Protein AF-Q8GXA5-F1 (afdb_monomer_lite)

Organism: Arabidopsis thaliana (NCBI:txid3702)

Secondary structure (DSSP, 8-state):
---------------------------HHHHHHHHSSSS-B--TTT--SSB----GGGSEEEPGGGGSTT--EEE--S-SEEEEEEEEEEESSS----GGG-TT-HHHHHHHHTT----EEEEEEEEPSSSEEEEEEEEEESSS-------TT-----------SSS------

Foldseek 3Di:
DDDDDDDDDDDDPDPDDDPPPPPPPPPPLLVVQQDVEPFHEADDPPDDRHDYDDAQQVDFAQDPCCPPPVNDTGGRHDDQWAWRYKYKDKAQPDDDDPQLPDPPNSSVVSCVVVVAQWDKDKDWDWDDDNIIITTMIMITGPDRDDPPPPPVPDDPCPFDWDDDPDPDTDGDD

Radius of gyration: 23.81 Å; chains: 1; bounding box: 44×67×84 Å

Sequence (173 aa):
MNQTETTTDDDNNNSKPAETESTTTAPEWITETINGGSFCHVDLETGTNGWASPPGNVFSLRSNNYFTPTKQKSPGGDYLLSLAAVDWLKSTTKKLDHILSRPDNRVIHALKTSQSSSFIFAVNFQVPGKEHYNLVSTSQHKNQSLQIHSSTNSSIQTKIHFATRGSKSLAML

pLDDT: mean 71.67, std 25.13, range [23.92, 94.0]

Structure (mmCIF, N/CA/C/O backbone):
data_AF-Q8GXA5-F1
#
_entry.id   AF-Q8GXA5-F1
#
loop_
_atom_site.group_PDB
_atom_site.id
_atom_site.type_symbol
_atom_site.label_atom_id
_atom_site.label_alt_id
_atom_site.label_comp_id
_atom_site.label_asym_id
_atom_site.label_entity_id
_atom_site.label_seq_id
_atom_site.pdbx_PDB_ins_code
_atom_site.Cartn_x
_atom_site.Cartn_y
_atom_site.Cartn_z
_atom_site.occupancy
_atom_site.B_iso_or_equiv
_atom_site.auth_seq_id
_atom_site.auth_comp_id
_atom_site.auth_asym_id
_atom_site.auth_atom_id
_atom_site.pdbx_PDB_model_num
ATOM 1 N N . MET A 1 1 ? -12.650 -45.989 66.902 1.00 32.75 1 MET A N 1
ATOM 2 C CA . MET A 1 1 ? -12.045 -44.653 66.727 1.00 32.75 1 MET A CA 1
ATOM 3 C C . MET A 1 1 ? -10.969 -44.762 65.656 1.00 32.75 1 MET A C 1
ATOM 5 O O . MET A 1 1 ? -10.241 -45.742 65.716 1.00 32.75 1 MET A O 1
ATOM 9 N N . ASN A 1 2 ? -10.831 -43.870 64.673 1.00 35.75 2 ASN A N 1
ATOM 10 C CA . ASN A 1 2 ? -11.681 -42.742 64.246 1.00 35.75 2 ASN A CA 1
ATOM 11 C C . ASN A 1 2 ? -11.545 -42.545 62.718 1.00 35.75 2 ASN A C 1
ATOM 13 O O . ASN A 1 2 ? -10.626 -43.088 62.113 1.00 35.75 2 ASN A O 1
ATOM 17 N N . GLN A 1 3 ? -12.458 -41.772 62.125 1.00 35.97 3 GLN A N 1
ATOM 18 C CA . GLN A 1 3 ? -12.354 -41.224 60.763 1.00 35.97 3 GLN A CA 1
ATOM 19 C C . GLN A 1 3 ? -11.818 -39.782 60.832 1.00 35.97 3 GLN A C 1
ATOM 21 O O . GLN A 1 3 ? -12.104 -39.123 61.834 1.00 35.97 3 GLN A O 1
ATOM 26 N N . THR A 1 4 ? -11.158 -39.299 59.768 1.00 36.28 4 THR A N 1
ATOM 27 C CA . THR A 1 4 ? -11.166 -37.874 59.362 1.00 36.28 4 THR A CA 1
ATOM 28 C C . THR A 1 4 ? -10.869 -37.721 57.858 1.00 36.28 4 THR A C 1
ATOM 30 O O . THR A 1 4 ? -10.055 -38.461 57.306 1.00 36.28 4 THR A O 1
ATOM 33 N N . GLU A 1 5 ? -11.514 -36.741 57.228 1.00 34.97 5 GLU A N 1
ATOM 34 C CA . GLU A 1 5 ? -11.311 -36.183 55.877 1.00 34.97 5 GLU A CA 1
ATOM 35 C C . GLU A 1 5 ? -10.217 -35.067 55.898 1.00 34.97 5 GLU A C 1
ATOM 37 O O . GLU A 1 5 ? -9.615 -34.839 56.948 1.00 34.97 5 GLU A O 1
ATOM 42 N N . THR A 1 6 ? -9.837 -34.309 54.855 1.00 31.42 6 THR A N 1
ATOM 43 C CA . THR A 1 6 ? -10.290 -34.072 53.453 1.00 31.42 6 THR A CA 1
ATOM 44 C C . THR A 1 6 ? -9.111 -34.355 52.461 1.00 31.42 6 THR A C 1
ATOM 46 O O . THR A 1 6 ? -8.284 -35.193 52.804 1.00 31.42 6 THR A O 1
ATOM 49 N N . THR A 1 7 ? -8.918 -33.855 51.221 1.00 35.59 7 THR A N 1
ATOM 50 C CA . THR A 1 7 ? -9.445 -32.719 50.416 1.00 35.59 7 THR A CA 1
ATOM 51 C C . THR A 1 7 ? -9.343 -32.999 48.902 1.00 35.59 7 THR A C 1
ATOM 53 O O . THR A 1 7 ? -8.531 -33.818 48.478 1.00 35.59 7 THR A O 1
ATOM 56 N N . THR A 1 8 ? -10.164 -32.307 48.107 1.00 38.03 8 THR A N 1
ATOM 57 C CA . THR A 1 8 ? -10.199 -32.293 46.628 1.00 38.03 8 THR A CA 1
ATOM 58 C C . THR A 1 8 ? -9.188 -31.311 46.021 1.00 38.03 8 THR A C 1
ATOM 60 O O . THR A 1 8 ? -8.895 -30.308 46.659 1.00 38.03 8 THR A O 1
ATOM 63 N N . ASP A 1 9 ? -8.769 -31.541 44.771 1.00 36.22 9 ASP A N 1
ATOM 64 C CA . ASP A 1 9 ? -8.677 -30.504 43.721 1.00 36.22 9 ASP A CA 1
ATOM 65 C C . ASP A 1 9 ? -8.709 -31.177 42.325 1.00 36.22 9 ASP A C 1
ATOM 67 O O . ASP A 1 9 ? -8.117 -32.241 42.136 1.00 36.22 9 ASP A O 1
ATOM 71 N N . ASP A 1 10 ? -9.440 -30.592 41.364 1.00 39.44 10 ASP A N 1
ATOM 72 C CA . ASP A 1 10 ? -9.738 -31.169 40.035 1.00 39.44 10 ASP A CA 1
ATOM 73 C C . ASP A 1 10 ? -9.044 -30.401 38.888 1.00 39.44 10 ASP A C 1
ATOM 75 O O . ASP A 1 10 ? -9.447 -29.284 38.562 1.00 39.44 10 ASP A O 1
ATOM 79 N N . ASP A 1 11 ? -8.092 -31.026 38.182 1.00 41.47 11 ASP A N 1
ATOM 80 C CA . ASP A 1 11 ? -7.431 -30.439 36.998 1.00 41.47 11 ASP A CA 1
ATOM 81 C C . ASP A 1 11 ? -7.984 -30.997 35.666 1.00 41.47 11 ASP A C 1
ATOM 83 O O . ASP A 1 11 ? -7.414 -31.877 35.008 1.00 41.47 11 ASP A O 1
ATOM 87 N N . ASN A 1 12 ? -9.129 -30.457 35.236 1.00 40.28 12 ASN A N 1
ATOM 88 C CA . ASN A 1 12 ? -9.738 -30.763 33.937 1.00 40.28 12 ASN A CA 1
ATOM 89 C C . ASN A 1 12 ? -8.973 -30.094 32.778 1.00 40.28 12 ASN A C 1
ATOM 91 O O . ASN A 1 12 ? -9.286 -28.973 32.368 1.00 40.28 12 ASN A O 1
ATOM 95 N N . ASN A 1 13 ? -8.008 -30.809 32.191 1.00 40.34 13 ASN A N 1
ATOM 96 C CA . ASN A 1 13 ? -7.271 -30.369 31.000 1.00 40.34 13 ASN A CA 1
ATOM 97 C C . ASN A 1 13 ? -8.146 -30.378 29.728 1.00 40.34 13 ASN A C 1
ATOM 99 O O . ASN A 1 13 ? -8.078 -31.275 28.888 1.00 40.34 13 ASN A O 1
ATOM 103 N N . ASN A 1 14 ? -8.972 -29.342 29.580 1.00 38.34 14 ASN A N 1
ATOM 104 C CA . ASN A 1 14 ? -9.738 -29.064 28.369 1.00 38.34 14 ASN A CA 1
ATOM 105 C C . ASN A 1 14 ? -8.800 -28.640 27.223 1.00 38.34 14 ASN A C 1
ATOM 107 O O . ASN A 1 14 ? -8.341 -27.496 27.170 1.00 38.34 14 ASN A O 1
ATOM 111 N N . SER A 1 15 ? -8.527 -29.559 26.296 1.00 45.41 15 SER A N 1
ATOM 112 C CA . SER A 1 15 ? -7.685 -29.315 25.122 1.00 45.41 15 SER A CA 1
ATOM 113 C C . SER A 1 15 ? -8.312 -28.289 24.173 1.00 45.41 15 SER A C 1
ATOM 115 O O . SER A 1 15 ? -9.110 -28.632 23.300 1.00 45.41 15 SER A O 1
ATOM 117 N N . LYS A 1 16 ? -7.907 -27.021 24.328 1.00 39.97 16 LYS A N 1
ATOM 118 C CA . LYS A 1 16 ? -8.224 -25.910 23.417 1.00 39.97 16 LYS A CA 1
ATOM 119 C C . LYS A 1 16 ? -8.020 -26.348 21.952 1.00 39.97 16 LYS A C 1
ATOM 121 O O . LYS A 1 16 ? -6.901 -26.740 21.612 1.00 39.97 16 LYS A O 1
ATOM 126 N N . PRO A 1 17 ? -9.032 -26.233 21.070 1.00 37.25 17 PRO A N 1
ATOM 127 C CA . PRO A 1 17 ? -8.844 -26.478 19.645 1.00 37.25 17 PRO A CA 1
ATOM 128 C C . PRO A 1 17 ? -7.756 -25.564 19.079 1.00 37.25 17 PRO A C 1
ATOM 130 O O . PRO A 1 17 ? -7.784 -24.349 19.291 1.00 37.25 17 PRO A O 1
ATOM 133 N N . ALA A 1 18 ? -6.798 -26.144 18.359 1.00 35.66 18 ALA A N 1
ATOM 134 C CA . ALA A 1 18 ? -5.859 -25.365 17.569 1.00 35.66 18 ALA A CA 1
ATOM 135 C C . ALA A 1 18 ? -6.624 -24.743 16.395 1.00 35.66 18 ALA A C 1
ATOM 137 O O . ALA A 1 18 ? -7.129 -25.460 15.530 1.00 35.66 18 ALA A O 1
ATOM 138 N N . GLU A 1 19 ? -6.733 -23.415 16.377 1.00 37.69 19 GLU A N 1
ATOM 139 C CA . GLU A 1 19 ? -7.202 -22.692 15.198 1.00 37.69 19 GLU A CA 1
ATOM 140 C C . GLU A 1 19 ? -6.168 -22.906 14.091 1.00 37.69 19 GLU A C 1
ATOM 142 O O . GLU A 1 19 ? -5.051 -22.395 14.155 1.00 37.69 19 GLU A O 1
ATOM 147 N N . THR A 1 20 ? -6.517 -23.739 13.111 1.00 31.73 20 THR A N 1
ATOM 148 C CA . THR A 1 20 ? -5.638 -24.060 11.988 1.00 31.73 20 THR A CA 1
ATOM 149 C C . THR A 1 20 ? -5.438 -22.812 11.140 1.00 31.73 20 THR A C 1
ATOM 151 O O . THR A 1 20 ? -6.326 -22.440 10.369 1.00 31.73 20 THR A O 1
ATOM 154 N N . GLU A 1 21 ? -4.267 -22.186 11.261 1.00 37.94 21 GLU A N 1
ATOM 155 C CA . GLU A 1 21 ? -3.835 -21.112 10.370 1.00 37.94 21 G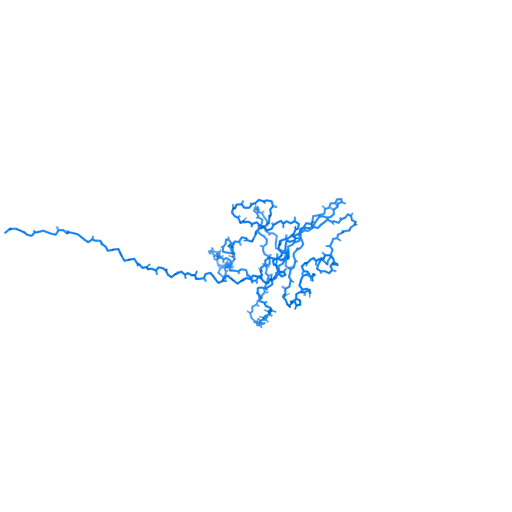LU A CA 1
ATOM 156 C C . GLU A 1 21 ? -3.879 -21.614 8.923 1.00 37.94 21 GLU A C 1
ATOM 158 O O . GLU A 1 21 ? -3.069 -22.433 8.483 1.00 37.94 21 GLU A O 1
ATOM 163 N N . SER A 1 22 ? -4.876 -21.154 8.169 1.00 34.47 22 SER A N 1
ATOM 164 C CA . SER A 1 22 ? -5.041 -21.492 6.763 1.00 34.47 22 SER A CA 1
ATOM 165 C C . SER A 1 22 ? -4.086 -20.640 5.932 1.00 34.47 22 SER A C 1
ATOM 167 O O . SER A 1 22 ? -4.482 -19.638 5.333 1.00 34.47 22 SER A O 1
ATOM 169 N N . THR A 1 23 ? -2.811 -21.049 5.915 1.00 34.81 23 THR A N 1
ATOM 170 C CA . THR A 1 23 ? -1.689 -20.406 5.210 1.00 34.81 23 THR A CA 1
ATOM 171 C C . THR A 1 23 ? -1.912 -20.399 3.698 1.00 34.81 23 THR A C 1
ATOM 173 O O . THR A 1 23 ? -1.319 -21.155 2.931 1.00 34.81 23 THR A O 1
ATOM 176 N N . THR A 1 24 ? -2.818 -19.529 3.267 1.00 46.00 24 THR A N 1
ATOM 177 C CA . THR A 1 24 ? -3.185 -19.298 1.878 1.00 46.00 24 THR A CA 1
ATOM 178 C C . THR A 1 24 ? -2.030 -18.550 1.237 1.00 46.00 24 THR A C 1
ATOM 180 O O . THR A 1 24 ? -1.937 -17.328 1.359 1.00 46.00 24 THR A O 1
ATOM 183 N N . THR A 1 25 ? -1.122 -19.293 0.602 1.00 60.44 25 THR A N 1
ATOM 184 C CA . THR A 1 25 ? 0.042 -18.742 -0.098 1.00 60.44 25 THR A CA 1
ATOM 185 C C . THR A 1 25 ? -0.404 -17.612 -1.019 1.00 60.44 25 THR A C 1
ATOM 187 O O . THR A 1 25 ? -1.209 -17.824 -1.929 1.00 60.44 25 THR A O 1
ATOM 190 N N . ALA A 1 26 ? 0.087 -16.398 -0.761 1.00 69.75 26 ALA A N 1
ATOM 191 C CA . ALA A 1 26 ? -0.301 -15.235 -1.543 1.00 69.75 26 ALA A CA 1
ATOM 192 C C . ALA A 1 26 ? 0.110 -15.431 -3.017 1.00 69.75 26 ALA A C 1
ATOM 194 O O . ALA A 1 26 ? 1.223 -15.907 -3.265 1.00 69.75 26 ALA A O 1
ATOM 195 N N . PRO A 1 27 ? -0.746 -15.059 -3.992 1.00 82.25 27 PRO A N 1
ATOM 196 C CA . PRO A 1 27 ? -0.399 -15.063 -5.410 1.00 82.25 27 PRO A CA 1
ATOM 197 C C . PRO A 1 27 ? 0.992 -14.481 -5.682 1.00 82.25 27 PRO A C 1
ATOM 199 O O . PRO A 1 27 ? 1.351 -13.442 -5.129 1.00 82.2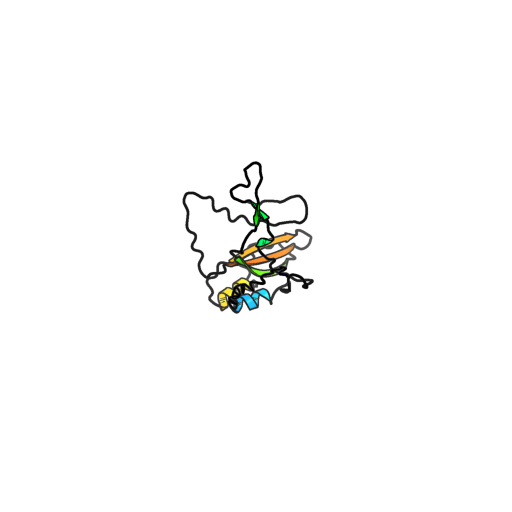5 27 PRO A O 1
ATOM 202 N N . GLU A 1 28 ? 1.756 -15.138 -6.557 1.00 88.81 28 GLU A N 1
ATOM 203 C CA . GLU A 1 28 ? 3.166 -14.830 -6.841 1.00 88.81 28 GLU A CA 1
ATOM 204 C C . GLU A 1 28 ? 3.417 -13.337 -7.102 1.00 88.81 28 GLU A C 1
ATOM 206 O O . GLU A 1 28 ? 4.296 -12.741 -6.483 1.00 88.81 28 GLU A O 1
ATOM 211 N N . TRP A 1 29 ? 2.567 -12.705 -7.919 1.00 91.44 29 TRP A N 1
ATOM 212 C CA . TRP A 1 29 ? 2.651 -11.279 -8.250 1.00 91.44 29 TRP A CA 1
ATOM 213 C C . TRP A 1 29 ? 2.496 -10.344 -7.037 1.00 91.44 29 TRP A C 1
ATOM 215 O O . TRP A 1 29 ? 3.044 -9.248 -7.036 1.00 91.44 29 TRP A O 1
ATOM 225 N N . ILE A 1 30 ? 1.781 -10.758 -5.985 1.00 90.88 30 ILE A N 1
ATOM 226 C CA . ILE A 1 30 ? 1.673 -9.989 -4.734 1.00 90.88 30 ILE A CA 1
ATOM 227 C C . ILE A 1 30 ? 2.980 -10.116 -3.949 1.00 90.88 30 ILE A C 1
ATOM 229 O O . ILE A 1 30 ? 3.499 -9.125 -3.440 1.00 90.88 30 ILE A O 1
ATOM 233 N N . THR A 1 31 ? 3.550 -11.320 -3.891 1.00 91.88 31 THR A N 1
ATOM 234 C CA . THR A 1 31 ? 4.859 -11.560 -3.269 1.00 91.88 31 THR A CA 1
ATOM 235 C C . THR A 1 31 ? 5.969 -10.786 -3.997 1.00 91.88 31 THR A C 1
ATOM 237 O O . THR A 1 31 ? 6.837 -10.208 -3.343 1.00 91.88 31 THR A O 1
ATOM 240 N N . GLU A 1 32 ? 5.906 -10.675 -5.327 1.00 92.81 32 GLU A N 1
ATOM 241 C CA . GLU A 1 32 ? 6.762 -9.790 -6.131 1.00 92.81 32 GLU A CA 1
ATOM 242 C C . GLU A 1 32 ? 6.597 -8.316 -5.713 1.00 92.81 32 GLU A C 1
ATOM 244 O O . GLU A 1 32 ? 7.577 -7.647 -5.372 1.00 92.81 32 GLU A O 1
ATOM 249 N N . THR A 1 33 ? 5.366 -7.788 -5.683 1.00 93.75 33 THR A N 1
ATOM 250 C CA . THR A 1 33 ? 5.138 -6.350 -5.450 1.00 93.75 33 THR A CA 1
ATOM 251 C C . THR A 1 33 ? 5.424 -5.900 -4.022 1.00 93.75 33 THR A C 1
ATOM 253 O O . THR A 1 33 ? 5.827 -4.743 -3.837 1.00 93.75 33 THR A O 1
ATOM 256 N N . ILE A 1 34 ? 5.249 -6.801 -3.048 1.00 92.94 34 ILE A N 1
ATOM 257 C CA . ILE A 1 34 ? 5.565 -6.596 -1.628 1.00 92.94 34 ILE A CA 1
ATOM 258 C C . ILE A 1 34 ? 7.076 -6.442 -1.429 1.00 92.94 34 ILE A C 1
ATOM 260 O O . ILE A 1 34 ? 7.505 -5.549 -0.698 1.00 92.94 34 ILE A O 1
ATOM 264 N N . ASN A 1 35 ? 7.878 -7.279 -2.095 1.00 92.00 35 ASN A N 1
ATOM 265 C CA . ASN A 1 35 ? 9.328 -7.329 -1.898 1.00 92.00 35 ASN A CA 1
ATOM 266 C C . ASN A 1 35 ? 10.113 -6.386 -2.827 1.00 92.00 35 ASN A C 1
ATOM 268 O O . ASN A 1 35 ? 11.157 -5.879 -2.428 1.00 92.00 35 ASN A O 1
ATOM 272 N N . GLY A 1 36 ? 9.611 -6.072 -4.027 1.00 89.69 36 GLY A N 1
ATOM 273 C CA . GLY A 1 36 ? 10.240 -5.127 -4.969 1.00 89.69 36 GLY A CA 1
ATOM 274 C C . GLY A 1 36 ? 10.105 -3.637 -4.604 1.00 89.69 36 GLY A C 1
ATOM 275 O O . GLY A 1 36 ? 10.104 -2.789 -5.499 1.00 89.69 36 GLY A O 1
ATOM 276 N N . GLY A 1 37 ? 9.880 -3.320 -3.325 1.00 87.62 37 GLY A N 1
ATOM 277 C CA . GLY A 1 37 ? 9.486 -2.001 -2.818 1.00 87.62 37 GLY A CA 1
ATOM 278 C C . GLY A 1 37 ? 10.621 -1.011 -2.576 1.00 87.62 37 GLY A C 1
ATOM 279 O O . GLY A 1 37 ? 11.754 -1.386 -2.293 1.00 87.62 37 GLY A O 1
ATOM 280 N N . SER A 1 38 ? 10.282 0.284 -2.599 1.00 88.00 38 SER A N 1
ATOM 281 C CA . SER A 1 38 ? 11.173 1.336 -2.073 1.00 88.00 38 SER A CA 1
ATOM 282 C C . SER A 1 38 ? 11.385 1.208 -0.556 1.00 88.00 38 SER A C 1
ATOM 284 O O . SER A 1 38 ? 12.396 1.664 -0.032 1.00 88.00 38 SER A O 1
ATOM 286 N N . PHE A 1 39 ? 10.416 0.605 0.142 1.00 87.25 39 PHE A N 1
ATOM 287 C CA . PHE A 1 39 ? 10.536 0.148 1.522 1.00 87.25 39 PHE A CA 1
ATOM 288 C C . PHE A 1 39 ? 10.421 -1.378 1.551 1.00 87.25 39 PHE A C 1
ATOM 290 O O . PHE A 1 39 ? 9.495 -1.941 0.961 1.00 87.25 39 PHE A O 1
ATOM 297 N N . CYS A 1 40 ? 11.313 -2.038 2.288 1.00 87.06 40 CYS A N 1
ATOM 298 C CA . CYS A 1 40 ? 11.232 -3.477 2.530 1.00 87.06 40 CYS A CA 1
ATOM 299 C C . CYS A 1 40 ? 9.988 -3.818 3.359 1.00 87.06 40 CYS A C 1
ATOM 301 O O . CYS A 1 40 ? 9.666 -3.095 4.306 1.00 87.06 40 CYS A O 1
ATOM 303 N N . HIS A 1 41 ? 9.331 -4.938 3.055 1.00 90.06 41 HIS A N 1
ATOM 304 C CA . HIS A 1 41 ? 8.407 -5.554 4.005 1.00 90.06 41 HIS A CA 1
ATOM 305 C C . HIS A 1 41 ? 9.216 -6.161 5.161 1.00 90.06 41 HIS A C 1
ATOM 307 O O . HIS A 1 41 ? 10.245 -6.796 4.923 1.00 90.06 41 HIS A O 1
ATOM 313 N N . VAL A 1 42 ? 8.793 -5.935 6.403 1.00 89.94 42 VAL A N 1
ATOM 314 C CA . VAL A 1 42 ? 9.516 -6.359 7.615 1.00 89.94 42 VAL A CA 1
ATOM 315 C C . VAL A 1 42 ? 8.574 -6.995 8.633 1.00 89.94 42 VAL A C 1
ATOM 317 O O . VAL A 1 42 ? 7.356 -6.854 8.537 1.00 89.94 42 VAL A O 1
ATOM 320 N N . ASP A 1 43 ? 9.145 -7.691 9.616 1.00 90.31 43 ASP A N 1
ATOM 321 C CA . ASP A 1 43 ? 8.397 -8.127 10.796 1.00 90.31 43 ASP A CA 1
ATOM 322 C C . ASP A 1 43 ? 7.802 -6.930 11.562 1.00 90.31 43 ASP A C 1
ATOM 324 O O . ASP A 1 43 ? 8.370 -5.836 11.576 1.00 90.31 43 ASP A O 1
ATOM 328 N N . LEU A 1 44 ? 6.656 -7.144 12.205 1.00 87.25 44 LEU A N 1
ATOM 329 C CA . LEU A 1 44 ? 5.899 -6.098 12.886 1.00 87.25 44 LEU A CA 1
ATOM 330 C C . LEU A 1 44 ? 6.569 -5.610 14.180 1.00 87.25 44 LEU A C 1
ATOM 332 O O . LEU A 1 44 ? 6.562 -4.409 14.449 1.00 87.25 44 LEU A O 1
ATOM 336 N N . GLU A 1 45 ? 7.113 -6.529 14.978 1.00 88.94 45 GLU A N 1
ATOM 337 C CA . GLU A 1 45 ? 7.574 -6.253 16.347 1.00 88.94 45 GLU A CA 1
ATOM 338 C C . GLU A 1 45 ? 9.097 -6.040 16.414 1.00 88.94 45 GLU A C 1
ATOM 340 O O . GLU A 1 45 ? 9.596 -5.299 17.261 1.00 88.94 45 GLU A O 1
ATOM 345 N N . THR A 1 46 ? 9.847 -6.671 15.505 1.00 91.50 46 THR A N 1
ATOM 346 C CA . THR A 1 46 ? 11.320 -6.634 15.440 1.00 91.50 46 THR A CA 1
ATOM 347 C C . THR A 1 46 ? 11.873 -5.899 14.213 1.00 91.50 46 THR A C 1
ATOM 349 O O . THR A 1 46 ? 13.075 -5.627 14.142 1.00 91.50 46 THR A O 1
ATOM 352 N N . GLY A 1 47 ? 11.023 -5.555 13.240 1.00 87.62 47 GLY A N 1
ATOM 353 C CA . GLY A 1 47 ? 11.427 -4.895 12.002 1.00 87.62 47 GLY A CA 1
ATOM 354 C C . GLY A 1 47 ? 11.893 -3.449 12.185 1.00 87.62 47 GLY A C 1
ATOM 355 O O . GLY A 1 47 ? 11.407 -2.703 13.032 1.00 87.62 47 GLY A O 1
ATOM 356 N N . THR A 1 48 ? 12.824 -3.013 11.332 1.00 88.31 48 THR A N 1
ATOM 357 C CA . THR A 1 48 ? 13.282 -1.615 11.270 1.00 88.31 48 THR A CA 1
ATOM 358 C C . THR A 1 48 ? 13.409 -1.148 9.820 1.00 88.31 48 THR A C 1
ATOM 360 O O . THR A 1 48 ? 13.638 -1.954 8.922 1.00 88.31 48 THR A O 1
ATOM 363 N N . ASN A 1 49 ? 13.261 0.161 9.585 1.00 85.75 49 ASN A N 1
ATOM 364 C CA . ASN A 1 49 ? 13.450 0.817 8.278 1.00 85.75 49 ASN A CA 1
ATOM 365 C C . ASN A 1 49 ? 12.601 0.258 7.110 1.00 85.75 49 ASN A C 1
ATOM 367 O O . ASN A 1 49 ? 12.957 0.430 5.945 1.00 85.75 49 ASN A O 1
ATOM 371 N N . GLY A 1 50 ? 11.468 -0.377 7.412 1.00 88.94 50 GLY A N 1
ATOM 372 C CA . GLY A 1 50 ? 10.550 -0.959 6.433 1.00 88.94 50 GLY A CA 1
ATOM 373 C C . GLY A 1 50 ? 9.085 -0.684 6.761 1.00 88.94 50 GLY A C 1
ATOM 374 O O . GLY A 1 50 ? 8.766 0.214 7.542 1.00 88.94 50 GLY A O 1
ATOM 375 N N . TRP A 1 51 ? 8.191 -1.470 6.167 1.00 91.81 51 TRP A N 1
ATOM 376 C CA . TRP A 1 51 ? 6.756 -1.451 6.436 1.00 91.81 51 TRP A CA 1
ATOM 377 C C . TRP A 1 51 ? 6.244 -2.839 6.832 1.00 91.81 51 TRP A C 1
ATOM 379 O O . TRP A 1 51 ? 6.716 -3.857 6.336 1.00 91.81 51 TRP A O 1
ATOM 389 N N . ALA A 1 52 ? 5.232 -2.860 7.693 1.00 90.44 52 ALA A N 1
ATOM 390 C CA . ALA A 1 52 ? 4.466 -4.046 8.051 1.00 90.44 52 ALA A CA 1
ATOM 391 C C . ALA A 1 52 ? 2.979 -3.670 8.092 1.00 90.44 52 ALA A C 1
ATOM 393 O O . ALA A 1 52 ? 2.635 -2.502 8.304 1.00 90.44 52 ALA A O 1
ATOM 394 N N . SER A 1 53 ? 2.088 -4.644 7.907 1.00 86.88 53 SER A N 1
ATOM 395 C CA . SER A 1 53 ? 0.663 -4.445 8.203 1.00 86.88 53 SER A CA 1
ATOM 396 C C . SER A 1 53 ? 0.409 -4.798 9.676 1.00 86.88 53 SER A C 1
ATOM 398 O O . SER A 1 53 ? 0.528 -5.973 10.015 1.00 86.88 53 SER A O 1
ATOM 400 N N . PRO A 1 54 ? 0.056 -3.843 10.561 1.00 85.50 54 PRO A N 1
ATOM 401 C CA . PRO A 1 54 ? -0.321 -4.163 11.942 1.00 85.50 54 PRO A CA 1
ATOM 402 C C . PRO A 1 54 ? -1.606 -5.013 11.991 1.00 85.50 54 PRO A C 1
ATOM 404 O O . PRO A 1 54 ? -2.323 -5.067 10.992 1.00 85.50 54 PRO A O 1
ATOM 407 N N . PRO A 1 55 ? -1.979 -5.637 13.122 1.00 84.88 55 PRO A N 1
ATOM 408 C CA . PRO A 1 55 ? -3.184 -6.461 13.216 1.00 84.88 55 PRO A CA 1
ATOM 409 C C . PRO A 1 55 ? -4.438 -5.578 13.319 1.00 84.88 55 PRO A C 1
AT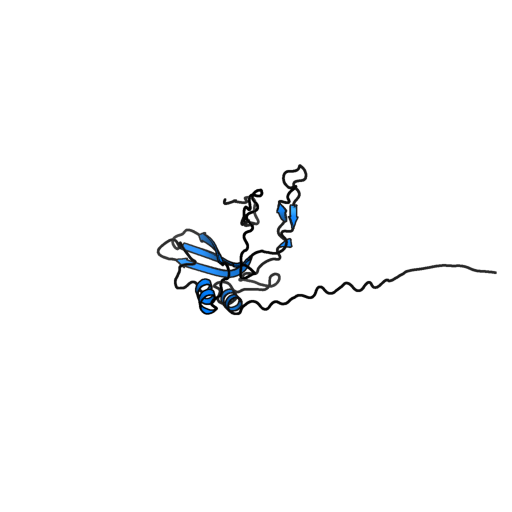OM 411 O O . PRO A 1 55 ? -4.468 -4.617 14.085 1.00 84.88 55 PRO A O 1
ATOM 414 N N . GLY A 1 56 ? -5.501 -5.876 12.567 1.00 82.75 56 GLY A N 1
ATOM 415 C CA . GLY A 1 56 ? -6.654 -4.964 12.453 1.00 82.75 56 GLY A CA 1
ATOM 416 C C . GLY A 1 56 ? -7.468 -4.770 13.743 1.00 82.75 56 GLY A C 1
ATOM 417 O O . GLY A 1 56 ? -8.134 -3.747 13.927 1.00 82.75 56 GLY A O 1
ATOM 418 N N . ASN A 1 57 ? -7.345 -5.694 14.700 1.00 85.06 57 ASN A N 1
ATOM 419 C CA . ASN A 1 57 ? -7.958 -5.585 16.025 1.00 85.06 57 ASN A CA 1
ATOM 420 C C . ASN A 1 57 ? -7.373 -4.447 16.895 1.00 85.06 57 ASN A C 1
ATOM 422 O O . ASN A 1 57 ? -8.090 -3.957 17.770 1.00 85.06 57 ASN A O 1
ATOM 426 N N . VAL A 1 58 ? -6.148 -3.957 16.639 1.00 86.00 58 VAL A N 1
ATOM 427 C CA . VAL A 1 58 ? -5.538 -2.866 17.432 1.00 86.00 58 VAL A CA 1
ATOM 428 C C . VAL A 1 58 ? -6.201 -1.505 17.180 1.00 86.00 58 VAL A C 1
ATOM 430 O O . VAL A 1 58 ? -6.093 -0.588 17.996 1.00 86.00 58 VAL A O 1
ATOM 433 N N . PHE A 1 59 ? -6.932 -1.358 16.071 1.00 84.56 59 PHE A N 1
ATOM 434 C CA . PHE A 1 59 ? -7.653 -0.132 15.742 1.00 84.56 59 PHE A CA 1
ATOM 435 C C . PHE A 1 59 ? -9.045 -0.119 16.374 1.00 84.56 59 PHE A C 1
ATOM 437 O O . PHE A 1 59 ? -9.945 -0.847 15.963 1.00 84.56 59 PHE A O 1
ATOM 444 N N . SER A 1 60 ? -9.260 0.764 17.352 1.00 88.06 60 SER A N 1
ATOM 445 C CA . SER A 1 60 ? -10.586 0.972 17.943 1.00 88.06 60 SER A CA 1
ATOM 446 C C . SER A 1 60 ? -11.484 1.843 17.052 1.00 88.06 60 SER A C 1
ATOM 448 O O . SER A 1 60 ? -11.417 3.078 17.099 1.00 88.06 60 SER A O 1
ATOM 450 N N . LEU A 1 61 ? -12.351 1.200 16.272 1.00 89.12 61 LEU A N 1
ATOM 451 C CA . LEU A 1 61 ? -13.354 1.838 15.420 1.00 89.12 61 LEU A CA 1
ATOM 452 C C . LEU A 1 61 ? -14.563 2.340 16.226 1.00 89.12 61 LEU A C 1
ATOM 454 O O . LEU A 1 61 ? -14.760 2.011 17.398 1.00 89.12 61 LEU A O 1
ATOM 458 N N . ARG A 1 62 ? -15.390 3.174 15.588 1.00 92.38 62 ARG A N 1
ATOM 459 C CA . ARG A 1 62 ? -16.680 3.619 16.135 1.00 92.38 62 ARG A CA 1
ATOM 460 C C . ARG A 1 62 ? -17.704 2.500 15.942 1.00 92.38 62 ARG A C 1
ATOM 462 O O . ARG A 1 62 ? -17.992 2.156 14.803 1.00 92.38 62 ARG A O 1
ATOM 469 N N . SER A 1 63 ? -18.253 1.963 17.031 1.00 89.12 63 SER A N 1
ATOM 470 C CA . SER A 1 63 ? -19.345 0.983 16.945 1.00 89.12 63 SER A CA 1
ATOM 471 C C . SER A 1 63 ? -20.666 1.652 16.540 1.00 89.12 63 SER A C 1
ATOM 473 O O . SER A 1 63 ? -20.791 2.877 16.611 1.00 89.12 63 SER A O 1
ATOM 475 N N . ASN A 1 64 ? -21.691 0.862 16.209 1.00 89.75 64 ASN A N 1
ATOM 476 C CA . ASN A 1 64 ? -23.046 1.367 15.938 1.00 89.75 64 ASN A CA 1
ATOM 477 C C . ASN A 1 64 ? -23.593 2.229 17.099 1.00 89.75 64 ASN A C 1
ATOM 479 O O . ASN A 1 64 ? -24.301 3.207 16.873 1.00 89.75 64 ASN A O 1
ATOM 483 N N . ASN A 1 65 ? -23.184 1.929 18.337 1.00 90.44 65 ASN A N 1
ATOM 484 C CA . ASN A 1 65 ? -23.585 2.646 19.549 1.00 90.44 65 ASN A CA 1
ATOM 485 C C . ASN A 1 65 ? -22.720 3.889 19.850 1.00 90.44 65 ASN A C 1
ATOM 487 O O . ASN A 1 65 ? -22.888 4.513 20.899 1.00 90.44 65 ASN A O 1
ATOM 491 N N . TYR A 1 66 ? -21.789 4.286 18.975 1.00 91.75 66 TYR A N 1
ATOM 492 C CA . TYR A 1 66 ? -20.841 5.380 19.241 1.00 91.75 66 TYR A CA 1
ATOM 493 C C . TYR A 1 66 ? -21.501 6.756 19.461 1.00 91.75 66 TYR A C 1
ATOM 495 O O . TYR A 1 66 ? -20.911 7.625 20.101 1.00 91.75 66 TYR A O 1
ATOM 503 N N . PHE A 1 67 ? -22.719 6.970 18.958 1.00 92.69 67 PHE A N 1
ATOM 504 C CA . PHE A 1 67 ? -23.472 8.211 19.183 1.00 92.69 67 PHE A CA 1
ATOM 505 C C . PHE A 1 67 ? -24.312 8.206 20.474 1.00 92.69 67 PHE A C 1
ATOM 507 O O . PHE A 1 67 ? -24.899 9.227 20.822 1.00 92.69 67 PHE A O 1
ATOM 514 N N . THR A 1 68 ? -24.341 7.093 21.215 1.00 93.81 68 THR A N 1
ATOM 515 C CA . THR A 1 68 ? -24.928 7.033 22.565 1.00 93.81 68 THR A CA 1
ATOM 516 C C . THR A 1 68 ? -23.985 7.670 23.606 1.00 93.81 68 THR A C 1
ATOM 518 O O . THR A 1 68 ? -22.793 7.850 23.323 1.00 93.81 68 THR A O 1
ATOM 521 N N . PRO A 1 69 ? -24.452 7.991 24.832 1.00 93.62 69 PRO A N 1
ATOM 522 C CA . PRO A 1 69 ? -23.622 8.636 25.857 1.00 93.62 69 PRO A CA 1
ATOM 523 C C . PRO A 1 69 ? -22.319 7.897 26.208 1.00 93.62 69 PRO A C 1
ATOM 525 O O . PRO A 1 69 ? -21.344 8.542 26.590 1.00 93.62 69 PRO A O 1
ATOM 528 N N . THR A 1 70 ? -22.269 6.571 26.036 1.00 92.25 70 THR A N 1
ATOM 529 C CA . THR A 1 70 ? -21.083 5.741 26.326 1.00 92.25 70 THR A CA 1
ATOM 530 C C . THR A 1 70 ? -19.973 5.868 25.279 1.00 92.25 70 THR A C 1
ATOM 532 O O . THR A 1 70 ? -18.837 5.478 25.545 1.00 92.25 70 THR A O 1
ATOM 535 N N . LYS A 1 71 ? -20.278 6.400 24.083 1.00 92.62 71 LYS A N 1
ATOM 536 C CA . LYS A 1 71 ? -19.350 6.555 22.945 1.00 92.62 71 LYS A CA 1
ATOM 537 C C . LYS A 1 71 ? -18.582 5.271 22.600 1.00 92.62 71 LYS A C 1
ATOM 539 O O . LYS A 1 71 ? -17.396 5.310 22.259 1.00 92.62 71 LYS A O 1
ATOM 544 N N . GLN A 1 72 ? -19.277 4.133 22.689 1.00 93.81 72 GLN A N 1
ATOM 545 C CA . GLN A 1 72 ? -18.718 2.788 22.556 1.00 93.81 72 GLN A CA 1
ATOM 546 C C . GLN A 1 72 ? -17.877 2.611 21.279 1.00 93.81 72 GLN A C 1
ATOM 548 O O . GLN A 1 72 ? -18.325 2.882 20.158 1.00 93.81 72 GLN A O 1
ATOM 553 N N . LYS A 1 73 ? -16.666 2.082 21.456 1.00 93.12 73 LYS A N 1
ATOM 554 C CA . LYS A 1 73 ? -15.780 1.623 20.381 1.00 93.12 73 LYS A CA 1
ATOM 555 C C . LYS A 1 73 ? -15.738 0.095 20.323 1.00 93.12 73 LYS A C 1
ATOM 557 O O . LYS A 1 73 ? -16.080 -0.566 21.299 1.00 93.12 73 LYS A O 1
ATOM 562 N N . SER A 1 74 ? -15.278 -0.442 19.201 1.00 90.12 74 SER A N 1
ATOM 563 C CA . SER A 1 74 ? -14.998 -1.869 18.997 1.00 90.12 74 SER A CA 1
ATOM 564 C C . SER A 1 74 ? -13.639 -2.052 18.304 1.00 90.12 74 SER A C 1
ATOM 566 O O . SER A 1 74 ? -13.197 -1.123 17.623 1.00 90.12 74 SER A O 1
ATOM 568 N N . PRO A 1 75 ? -12.970 -3.212 18.439 1.00 90.88 75 PRO A N 1
ATOM 569 C CA . PRO A 1 75 ? -11.850 -3.586 17.572 1.00 90.88 75 PRO A CA 1
ATOM 570 C C . PRO A 1 75 ? -12.236 -3.523 16.087 1.00 90.88 75 PRO A C 1
ATOM 572 O O . PRO A 1 75 ? -13.415 -3.657 15.749 1.00 90.88 75 PRO A O 1
ATOM 575 N N . GLY A 1 76 ? -11.254 -3.327 15.205 1.00 85.81 76 GLY A N 1
ATOM 576 C CA . GLY A 1 76 ? -11.489 -3.194 13.765 1.00 85.81 76 GLY A CA 1
ATOM 577 C C . GLY A 1 76 ? -11.820 -4.499 13.041 1.00 85.81 76 GLY A C 1
ATOM 578 O O . GLY A 1 76 ? -12.505 -4.458 12.022 1.00 85.81 76 GLY A O 1
ATOM 579 N N . GLY A 1 77 ? -11.379 -5.641 13.576 1.00 88.06 77 GLY A N 1
ATOM 580 C CA . GLY A 1 77 ? -11.445 -6.927 12.877 1.00 88.06 77 GLY A CA 1
ATOM 581 C C . GLY A 1 77 ? -10.452 -6.999 11.713 1.00 88.06 77 GLY A C 1
ATOM 582 O O . GLY A 1 77 ? -9.484 -6.240 11.673 1.00 88.06 77 GLY A O 1
ATOM 583 N N . ASP A 1 78 ? -10.677 -7.918 10.777 1.00 85.00 78 ASP A N 1
ATOM 584 C CA . ASP A 1 78 ? -9.791 -8.122 9.630 1.00 85.00 78 ASP A CA 1
ATOM 585 C C . ASP A 1 78 ? -9.936 -7.065 8.533 1.00 85.00 78 ASP A C 1
ATOM 587 O O . ASP A 1 78 ? -11.024 -6.577 8.222 1.00 85.00 78 ASP A O 1
ATOM 591 N N . TYR A 1 79 ? -8.826 -6.773 7.853 1.00 81.12 79 TYR A N 1
ATOM 592 C CA . TYR A 1 79 ? -8.840 -5.887 6.693 1.00 81.12 79 TYR A CA 1
ATOM 593 C C . TYR A 1 79 ? -9.511 -6.528 5.476 1.00 81.12 79 TYR A C 1
ATOM 595 O O . TYR A 1 79 ? -9.174 -7.649 5.085 1.00 81.12 79 TYR A O 1
ATOM 603 N N . LEU A 1 80 ? -10.372 -5.752 4.816 1.00 84.25 80 LEU A N 1
ATOM 604 C CA . LEU A 1 80 ? -10.964 -6.067 3.512 1.00 84.25 80 LEU A CA 1
ATOM 605 C C . LEU A 1 80 ? -9.917 -6.070 2.376 1.00 84.25 80 LEU A C 1
ATOM 607 O O . LEU A 1 80 ? -9.988 -6.880 1.452 1.00 84.25 80 LEU A O 1
ATOM 611 N N . LEU A 1 81 ? -8.931 -5.170 2.454 1.00 87.25 81 LEU A N 1
ATOM 612 C CA . LEU A 1 81 ? -7.824 -5.054 1.502 1.00 87.25 81 LEU A CA 1
ATOM 613 C C . LEU A 1 81 ? -6.507 -5.437 2.191 1.00 87.25 81 LEU A C 1
ATOM 615 O O . LEU A 1 81 ? -6.243 -4.965 3.295 1.00 87.25 81 LEU A O 1
ATOM 619 N N . SER A 1 82 ? -5.664 -6.227 1.529 1.00 88.88 82 SER A N 1
ATOM 620 C CA . SER A 1 82 ? -4.276 -6.457 1.954 1.00 88.88 82 SER A CA 1
ATOM 621 C C . SER A 1 82 ? -3.353 -5.436 1.295 1.00 88.88 82 SER A C 1
ATOM 623 O O . SER A 1 82 ? -3.497 -5.154 0.106 1.00 88.88 82 SER A O 1
ATOM 625 N N . LEU A 1 83 ? -2.391 -4.893 2.042 1.00 90.12 83 LEU A N 1
ATOM 626 C CA . LEU A 1 83 ? -1.358 -4.010 1.500 1.00 90.12 83 LEU A CA 1
ATOM 627 C C . LEU A 1 83 ? -0.394 -4.829 0.619 1.00 90.12 83 LEU A C 1
ATOM 629 O O . LEU A 1 83 ? 0.114 -5.857 1.057 1.00 90.12 83 LEU A O 1
ATOM 633 N N . ALA A 1 84 ? -0.193 -4.403 -0.629 1.00 92.12 84 ALA A N 1
ATOM 634 C CA . ALA A 1 84 ? 0.549 -5.141 -1.658 1.00 92.12 84 ALA A CA 1
ATOM 635 C C . ALA A 1 84 ? 1.850 -4.443 -2.098 1.00 92.12 84 ALA A C 1
ATOM 637 O O . ALA A 1 84 ? 2.688 -5.066 -2.743 1.00 92.12 84 ALA A O 1
ATOM 638 N N . ALA A 1 85 ? 2.018 -3.156 -1.776 1.00 92.88 85 ALA A N 1
ATOM 639 C CA . ALA A 1 85 ? 3.234 -2.383 -2.021 1.00 92.88 85 ALA A CA 1
ATOM 640 C C . ALA A 1 85 ? 3.264 -1.086 -1.197 1.00 92.88 85 ALA A C 1
ATOM 642 O O . ALA A 1 85 ? 2.226 -0.438 -1.014 1.00 92.88 85 ALA A O 1
ATOM 643 N N . VAL A 1 86 ? 4.468 -0.658 -0.804 1.00 93.88 86 VAL A N 1
ATOM 644 C CA . VAL A 1 86 ? 4.747 0.696 -0.303 1.00 93.88 86 VAL A CA 1
ATOM 645 C C . VAL A 1 86 ? 5.967 1.273 -1.026 1.00 93.88 86 VAL A C 1
ATOM 647 O O . VAL A 1 86 ? 7.013 0.627 -1.106 1.00 93.88 86 VAL A O 1
ATOM 650 N N . ASP A 1 87 ? 5.840 2.492 -1.552 1.00 92.12 87 ASP A N 1
ATOM 651 C CA . ASP A 1 87 ? 6.864 3.147 -2.371 1.00 92.12 87 ASP A CA 1
ATOM 652 C C . ASP A 1 87 ? 7.114 4.608 -2.011 1.00 92.12 87 ASP A C 1
ATOM 654 O O . ASP A 1 87 ? 6.227 5.315 -1.535 1.00 92.12 87 ASP A O 1
ATOM 658 N N . TRP A 1 88 ? 8.332 5.070 -2.295 1.00 91.56 88 TRP A N 1
ATOM 659 C CA . TRP A 1 88 ? 8.791 6.435 -2.063 1.00 91.56 88 TRP A CA 1
ATOM 660 C C . TRP A 1 88 ? 9.144 7.096 -3.398 1.00 91.56 88 TRP A C 1
ATOM 662 O O . TRP A 1 88 ? 10.297 7.126 -3.830 1.00 91.56 88 TRP A O 1
ATOM 672 N N . LEU A 1 89 ? 8.127 7.608 -4.093 1.00 90.88 89 LEU A N 1
ATOM 673 C CA . LEU A 1 89 ? 8.294 8.173 -5.429 1.00 90.88 89 LEU A CA 1
ATOM 674 C C . LEU A 1 89 ? 8.713 9.648 -5.360 1.00 90.88 89 LEU A C 1
ATOM 676 O O . LEU A 1 89 ? 8.012 10.502 -4.807 1.00 90.88 89 LEU A O 1
ATOM 680 N N . LYS A 1 90 ? 9.844 9.959 -5.994 1.00 90.81 90 LYS A N 1
ATOM 681 C CA . LYS A 1 90 ? 10.381 11.316 -6.139 1.00 90.81 90 LYS A CA 1
ATOM 682 C C . LYS A 1 90 ? 10.076 11.877 -7.532 1.00 90.81 90 LYS A C 1
ATOM 684 O O . LYS A 1 90 ? 10.185 11.169 -8.529 1.00 90.81 90 LYS A O 1
ATOM 689 N N . SER A 1 91 ? 9.730 13.160 -7.609 1.00 85.44 91 SER A N 1
ATOM 690 C CA . SER A 1 91 ? 9.562 13.895 -8.867 1.00 85.44 91 SER A CA 1
ATOM 691 C C . SER A 1 91 ? 10.147 15.301 -8.768 1.00 85.44 91 SER A C 1
ATOM 693 O O . SER A 1 91 ? 9.735 16.103 -7.929 1.00 85.44 91 SER A O 1
ATOM 695 N N . THR A 1 92 ? 11.103 15.608 -9.641 1.00 81.00 92 THR A N 1
ATOM 696 C CA . THR A 1 92 ? 11.839 16.884 -9.647 1.00 81.00 92 THR A CA 1
ATOM 697 C C . THR A 1 92 ? 11.071 18.016 -10.338 1.00 81.00 92 THR A C 1
ATOM 699 O O . THR A 1 92 ? 11.353 19.181 -10.089 1.00 81.00 92 THR A O 1
ATOM 702 N N . THR A 1 93 ? 10.112 17.691 -11.215 1.00 77.12 93 THR A N 1
ATOM 703 C CA . THR A 1 93 ? 9.566 18.660 -12.191 1.00 77.12 93 THR A CA 1
ATOM 704 C C . THR A 1 93 ? 8.095 19.014 -11.971 1.00 77.12 93 THR A C 1
ATOM 706 O O . THR A 1 93 ? 7.688 20.127 -12.292 1.00 77.12 93 THR A O 1
ATOM 709 N N . LYS A 1 94 ? 7.273 18.071 -11.483 1.00 80.06 94 LYS A N 1
ATOM 710 C CA . LYS A 1 94 ? 5.820 18.244 -11.273 1.00 80.06 94 LYS A CA 1
ATOM 711 C C . LYS A 1 94 ? 5.285 17.341 -10.158 1.00 80.06 94 LYS A C 1
ATOM 713 O O . LYS A 1 94 ? 5.875 16.305 -9.852 1.00 80.06 94 LYS A O 1
ATOM 718 N N . LYS A 1 95 ? 4.125 17.704 -9.605 1.00 78.88 95 LYS A N 1
ATOM 719 C CA . LYS A 1 95 ? 3.265 16.831 -8.790 1.00 78.88 95 LYS A CA 1
ATOM 720 C C . LYS A 1 95 ? 3.004 15.486 -9.494 1.00 78.88 95 LYS A C 1
ATOM 722 O O . LYS A 1 95 ? 2.880 15.451 -10.717 1.00 78.88 95 LYS A O 1
ATOM 727 N N . LEU A 1 96 ? 2.931 14.394 -8.725 1.00 83.31 96 LEU A N 1
ATOM 728 C CA . LEU A 1 96 ? 2.589 13.067 -9.244 1.00 83.31 96 LEU A CA 1
ATOM 729 C C . LEU A 1 96 ? 1.091 12.797 -9.092 1.00 83.31 96 LEU A C 1
ATOM 731 O O . LEU A 1 96 ? 0.614 12.397 -8.032 1.00 83.31 96 LEU A O 1
ATOM 735 N N . ASP A 1 97 ? 0.374 13.001 -10.190 1.00 83.19 97 ASP A N 1
ATOM 736 C CA . ASP A 1 97 ? -1.012 12.578 -10.367 1.00 83.19 97 ASP A CA 1
ATOM 737 C C . ASP A 1 97 ? -1.092 11.210 -11.067 1.00 83.19 97 ASP A C 1
ATOM 739 O O . ASP A 1 97 ? -0.127 10.757 -11.681 1.00 83.19 97 ASP A O 1
ATOM 743 N N . HIS A 1 98 ? -2.244 10.540 -10.950 1.00 86.81 98 HIS A N 1
ATOM 744 C CA . HIS A 1 98 ? -2.560 9.263 -11.617 1.00 86.81 98 HIS A CA 1
ATOM 745 C C . HIS A 1 98 ? -1.487 8.159 -11.466 1.00 86.81 98 HIS A C 1
ATOM 747 O O . HIS A 1 98 ? -1.117 7.483 -12.421 1.00 86.81 98 HIS A O 1
ATOM 753 N N . ILE A 1 99 ? -0.989 7.935 -10.246 1.00 89.31 99 ILE A N 1
ATOM 754 C CA . ILE A 1 99 ? 0.158 7.041 -9.980 1.00 89.31 99 ILE A CA 1
ATOM 755 C C . ILE A 1 99 ? -0.041 5.592 -10.472 1.00 89.31 99 ILE A C 1
ATOM 757 O O . ILE A 1 99 ? 0.931 4.949 -10.870 1.00 89.31 99 ILE A O 1
ATOM 761 N N . LEU A 1 100 ? -1.279 5.086 -10.509 1.00 89.88 100 LEU A N 1
ATOM 762 C CA . LEU A 1 100 ? -1.595 3.757 -11.055 1.00 89.88 100 LEU A CA 1
ATOM 763 C C . LEU A 1 100 ? -1.527 3.677 -12.594 1.00 89.88 100 LEU A C 1
ATOM 765 O O . LEU A 1 100 ? -1.365 2.587 -13.130 1.00 89.88 100 LEU A O 1
ATOM 769 N N . SER A 1 101 ? -1.604 4.796 -13.324 1.00 89.44 101 SER A N 1
ATOM 770 C CA . SER A 1 101 ? -1.447 4.811 -14.788 1.00 89.44 101 SER A CA 1
ATOM 771 C C . SER A 1 101 ? -0.016 5.117 -15.245 1.00 89.44 101 SER A C 1
ATOM 773 O O . SER A 1 101 ? 0.206 5.343 -16.434 1.00 89.44 101 SER A O 1
ATOM 775 N N . ARG A 1 102 ? 0.962 5.155 -14.328 1.00 88.75 102 ARG A N 1
ATOM 776 C CA . ARG A 1 102 ? 2.377 5.307 -14.690 1.00 88.75 102 ARG A CA 1
ATOM 777 C C . ARG A 1 102 ? 2.902 4.043 -15.391 1.00 88.75 102 ARG A C 1
ATOM 779 O O . ARG A 1 102 ? 2.550 2.941 -14.968 1.00 88.75 102 ARG A O 1
ATOM 786 N N . PRO A 1 103 ? 3.789 4.169 -16.398 1.00 87.12 103 PRO A N 1
ATOM 787 C CA . PRO A 1 103 ? 4.365 3.014 -17.091 1.00 87.12 103 PRO A CA 1
ATOM 788 C C . PRO A 1 103 ? 5.310 2.184 -16.205 1.00 87.12 103 PRO A C 1
ATOM 790 O O . PRO A 1 103 ? 5.485 1.000 -16.460 1.00 87.12 103 PRO A O 1
ATOM 793 N N . ASP A 1 104 ? 5.886 2.783 -15.159 1.00 88.38 104 ASP A N 1
ATOM 794 C CA . ASP A 1 104 ? 6.807 2.152 -14.204 1.00 88.38 104 ASP A CA 1
ATOM 795 C C . ASP A 1 104 ? 6.126 1.689 -12.899 1.00 88.38 104 ASP A C 1
ATOM 797 O O . ASP A 1 104 ? 6.796 1.353 -11.923 1.00 88.38 104 ASP A O 1
ATOM 801 N N . ASN A 1 105 ? 4.789 1.657 -12.847 1.00 91.56 105 ASN A N 1
ATOM 802 C CA . ASN A 1 105 ? 4.074 1.153 -11.677 1.00 91.56 105 ASN A CA 1
ATOM 803 C C . ASN A 1 105 ? 4.167 -0.385 -11.603 1.00 91.56 105 ASN A C 1
ATOM 805 O O . ASN A 1 105 ? 3.391 -1.082 -12.264 1.00 91.56 105 ASN A O 1
ATOM 809 N N . ARG A 1 106 ? 5.079 -0.923 -10.774 1.00 93.06 106 ARG A N 1
ATOM 810 C CA . ARG A 1 106 ? 5.278 -2.384 -10.673 1.00 93.06 106 ARG A CA 1
ATOM 811 C C . ARG A 1 106 ? 4.023 -3.154 -10.259 1.00 93.06 106 ARG A C 1
ATOM 813 O O . ARG A 1 106 ? 3.850 -4.273 -10.713 1.00 93.06 106 ARG A O 1
ATOM 820 N N . VAL A 1 107 ? 3.125 -2.570 -9.456 1.00 93.25 107 VAL A N 1
ATOM 821 C CA . VAL A 1 107 ? 1.902 -3.266 -9.009 1.00 93.25 107 VAL A CA 1
ATOM 822 C C . VAL A 1 107 ? 0.969 -3.509 -10.185 1.00 93.25 107 VAL A C 1
ATOM 824 O O . VAL A 1 107 ? 0.486 -4.618 -10.386 1.00 93.25 107 VAL A O 1
ATOM 827 N N . ILE A 1 108 ? 0.771 -2.485 -11.012 1.00 93.06 108 ILE A N 1
ATOM 828 C CA . ILE A 1 108 ? -0.050 -2.580 -12.220 1.00 93.06 1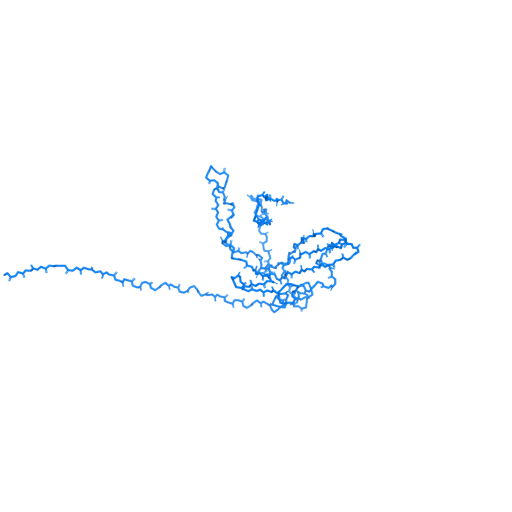08 ILE A CA 1
ATOM 829 C C . ILE A 1 108 ? 0.660 -3.372 -13.329 1.00 93.06 108 ILE A C 1
ATOM 831 O O . ILE A 1 108 ? -0.017 -3.962 -14.168 1.00 93.06 108 ILE A O 1
ATOM 835 N N . HIS A 1 109 ? 1.994 -3.445 -13.328 1.00 94.00 109 HIS A N 1
ATOM 836 C CA . HIS A 1 109 ? 2.750 -4.351 -14.197 1.00 94.00 109 HIS A CA 1
ATOM 837 C C . HIS A 1 109 ? 2.547 -5.822 -13.795 1.00 94.00 109 HIS A C 1
ATOM 839 O O . HIS A 1 109 ? 2.045 -6.605 -14.597 1.00 94.00 109 HIS A O 1
ATOM 845 N N . ALA A 1 110 ? 2.841 -6.183 -12.544 1.00 93.62 110 ALA A N 1
ATOM 846 C CA . ALA A 1 110 ? 2.725 -7.545 -12.023 1.00 93.62 110 ALA A CA 1
ATOM 847 C C . ALA A 1 110 ? 1.276 -8.076 -12.078 1.00 93.62 110 ALA A C 1
ATOM 849 O O . ALA A 1 110 ? 1.045 -9.220 -12.475 1.00 93.62 110 ALA A O 1
ATOM 850 N N . LEU A 1 111 ? 0.279 -7.224 -11.797 1.00 90.94 111 LEU A N 1
ATOM 851 C CA . LEU A 1 111 ? -1.147 -7.539 -11.971 1.00 90.94 111 LEU A CA 1
ATOM 852 C C . LEU A 1 111 ? -1.493 -7.905 -13.429 1.00 90.94 111 LEU A C 1
ATOM 854 O O . LEU A 1 111 ? -2.226 -8.863 -13.671 1.00 90.94 111 LEU A O 1
ATOM 858 N N . LYS A 1 112 ? -0.955 -7.165 -14.411 1.00 91.25 112 LYS A N 1
ATOM 859 C CA . LYS A 1 112 ? -1.177 -7.437 -15.843 1.00 91.25 112 LYS A CA 1
ATOM 860 C C . LYS A 1 112 ? -0.466 -8.708 -16.298 1.00 91.25 112 LYS A C 1
ATOM 862 O O . LYS A 1 112 ? -1.083 -9.523 -16.977 1.00 91.25 112 LYS A O 1
ATOM 867 N N . THR A 1 113 ? 0.794 -8.896 -15.909 1.00 93.00 113 THR A N 1
ATOM 868 C CA . THR A 1 113 ? 1.594 -10.081 -16.264 1.00 93.00 113 THR A CA 1
ATOM 869 C C . THR A 1 113 ? 0.982 -11.368 -15.706 1.00 93.00 113 THR A C 1
ATOM 871 O O . THR A 1 113 ? 0.913 -12.371 -16.411 1.00 93.00 113 THR A O 1
ATOM 874 N N . SER A 1 114 ? 0.447 -11.322 -14.483 1.00 89.81 114 SER A N 1
ATOM 875 C CA . SER A 1 114 ? -0.294 -12.432 -13.865 1.00 89.81 114 SER A CA 1
ATOM 876 C C . SER A 1 114 ? -1.740 -12.591 -14.355 1.00 89.81 114 SER A C 1
ATOM 878 O O . SER A 1 114 ? -2.434 -13.498 -13.899 1.00 89.81 114 SER A O 1
ATOM 880 N N . GLN A 1 115 ? -2.206 -11.726 -15.268 1.00 87.50 115 GLN A N 1
ATOM 881 C CA . GLN A 1 115 ? -3.580 -11.694 -15.794 1.00 87.50 115 GLN A CA 1
ATOM 882 C C . GLN A 1 115 ? -4.661 -11.622 -14.692 1.00 87.50 115 GLN A C 1
ATOM 884 O O . GLN A 1 115 ? -5.778 -12.112 -14.854 1.00 87.50 115 GLN A O 1
ATOM 889 N N . SER A 1 116 ? -4.331 -11.008 -13.553 1.00 85.31 116 SER A N 1
ATOM 890 C CA . SER A 1 116 ? -5.190 -10.969 -12.372 1.00 85.31 116 SER A CA 1
ATOM 891 C C . SER A 1 116 ? -6.265 -9.880 -12.463 1.00 85.31 116 SER A C 1
ATOM 893 O O . SER A 1 116 ? -5.999 -8.742 -12.848 1.00 85.31 116 SER A O 1
ATOM 895 N N . SER A 1 117 ? -7.487 -10.213 -12.034 1.00 84.31 117 SER A N 1
ATOM 896 C CA . SER A 1 117 ? -8.618 -9.281 -11.925 1.00 84.31 117 SER A CA 1
ATOM 897 C C . SER A 1 117 ? -8.752 -8.611 -10.548 1.00 84.31 117 SER A C 1
ATOM 899 O O . SER A 1 117 ? -9.800 -8.030 -10.261 1.00 84.31 117 SER A O 1
ATOM 901 N N . SER A 1 118 ? -7.743 -8.708 -9.668 1.00 85.81 118 SER A N 1
ATOM 902 C CA . SER A 1 118 ? -7.804 -8.116 -8.322 1.00 85.81 118 SER A CA 1
ATOM 903 C C . SER A 1 118 ? -8.093 -6.614 -8.367 1.00 85.81 118 SER A C 1
ATOM 905 O O . SER A 1 118 ? -7.414 -5.847 -9.051 1.00 85.81 118 SER A O 1
ATOM 907 N N . PHE A 1 119 ? -9.067 -6.171 -7.569 1.00 87.94 119 PHE A N 1
ATOM 908 C CA . PHE A 1 119 ? -9.309 -4.746 -7.354 1.00 87.94 119 PHE A CA 1
ATOM 909 C C . PHE A 1 119 ? -8.116 -4.111 -6.630 1.00 87.94 119 PHE A C 1
ATOM 911 O O . PHE A 1 119 ? -7.759 -4.544 -5.531 1.00 87.94 119 PHE A O 1
ATOM 918 N N . ILE A 1 120 ? -7.544 -3.066 -7.235 1.00 89.62 120 ILE A N 1
ATOM 919 C CA . ILE A 1 120 ? -6.437 -2.276 -6.690 1.00 89.62 120 ILE A CA 1
ATOM 920 C C . ILE A 1 120 ? -6.942 -0.915 -6.215 1.00 89.62 120 ILE A C 1
ATOM 922 O O . ILE A 1 120 ? -7.620 -0.195 -6.946 1.00 89.62 120 ILE A O 1
ATOM 926 N N . PHE A 1 121 ? -6.524 -0.529 -5.014 1.00 90.88 121 PHE A N 1
ATOM 927 C CA . PHE A 1 121 ? -6.694 0.807 -4.460 1.00 90.88 121 PHE A CA 1
ATOM 928 C C . PHE A 1 121 ? -5.335 1.372 -4.027 1.00 90.88 121 PHE A C 1
ATOM 930 O O . PHE A 1 121 ? -4.517 0.647 -3.467 1.00 90.88 121 PHE A O 1
ATOM 937 N N . ALA A 1 122 ? -5.087 2.664 -4.259 1.00 92.25 122 ALA A N 1
ATOM 938 C CA . ALA A 1 122 ? -3.835 3.311 -3.871 1.00 92.25 122 ALA A CA 1
ATOM 939 C C . ALA A 1 122 ? -4.059 4.659 -3.180 1.00 92.25 122 ALA A C 1
ATOM 941 O O . ALA A 1 122 ? -4.841 5.493 -3.637 1.00 92.25 122 ALA A O 1
ATOM 942 N N . VAL A 1 123 ? -3.302 4.881 -2.108 1.00 92.12 123 VAL A N 1
ATOM 943 C CA . VAL A 1 123 ? -3.180 6.155 -1.392 1.00 92.12 123 VAL A CA 1
ATOM 944 C C . VAL A 1 123 ? -1.879 6.826 -1.820 1.00 92.12 123 VAL A C 1
ATOM 946 O O . VAL A 1 123 ? -0.843 6.166 -1.869 1.00 92.12 123 VAL A O 1
ATOM 949 N N . ASN A 1 124 ? -1.914 8.137 -2.074 1.00 92.19 124 ASN A N 1
ATOM 950 C CA . ASN A 1 124 ? -0.712 8.961 -2.207 1.00 92.19 124 ASN A CA 1
ATOM 951 C C . ASN A 1 124 ? -0.654 10.010 -1.091 1.00 92.19 124 ASN A C 1
ATOM 953 O O . ASN A 1 124 ? -1.506 10.897 -1.031 1.00 92.19 124 ASN A O 1
ATOM 957 N N . PHE A 1 125 ? 0.385 9.956 -0.263 1.00 91.38 125 PHE A N 1
ATOM 958 C CA . PHE A 1 125 ? 0.764 11.044 0.631 1.00 91.38 125 PHE A CA 1
ATOM 959 C C . PHE A 1 125 ? 1.850 11.891 -0.030 1.00 91.38 125 PHE A C 1
ATOM 961 O O . PHE A 1 125 ? 3.043 11.583 0.046 1.00 91.38 125 PHE A O 1
ATOM 968 N N . GLN A 1 126 ? 1.432 12.979 -0.675 1.00 89.25 126 GLN A N 1
ATOM 969 C CA . GLN A 1 126 ? 2.356 13.924 -1.286 1.00 89.25 126 GLN A CA 1
ATOM 970 C C . GLN A 1 126 ? 2.873 14.948 -0.266 1.00 89.25 126 GLN A C 1
ATOM 972 O O . GLN A 1 126 ? 2.097 15.682 0.346 1.00 89.25 126 GLN A O 1
ATOM 977 N N . VAL A 1 127 ? 4.196 15.074 -0.174 1.00 87.00 127 VAL A N 1
ATOM 978 C CA . VAL A 1 127 ? 4.886 16.163 0.523 1.00 87.00 127 VAL A CA 1
ATOM 979 C C . VAL A 1 127 ? 5.315 17.219 -0.512 1.00 87.00 127 VAL A C 1
ATOM 981 O O . VAL A 1 127 ? 6.095 16.906 -1.421 1.00 87.00 127 VAL A O 1
ATOM 984 N N . PRO A 1 128 ? 4.809 18.465 -0.435 1.00 80.25 128 PRO A N 1
ATOM 985 C CA . PRO A 1 128 ? 5.257 19.556 -1.295 1.00 80.25 128 PRO A CA 1
ATOM 986 C C . PRO A 1 128 ? 6.625 20.096 -0.848 1.00 80.25 128 PRO A C 1
ATOM 988 O O . PRO A 1 128 ? 6.930 20.153 0.340 1.00 80.25 128 PRO A O 1
ATOM 991 N N . GLY A 1 129 ? 7.438 20.538 -1.807 1.00 82.75 129 GLY A N 1
ATOM 992 C CA . GLY A 1 129 ? 8.773 21.087 -1.574 1.00 82.75 129 GLY A CA 1
ATOM 993 C C . GLY A 1 129 ? 9.438 21.502 -2.889 1.00 82.75 129 GLY A C 1
ATOM 994 O O . GLY A 1 129 ? 8.777 21.540 -3.926 1.00 82.75 129 GLY A O 1
ATOM 995 N N . LYS A 1 130 ? 10.753 21.773 -2.858 1.00 84.06 130 LYS A N 1
ATOM 996 C CA . LYS A 1 130 ? 11.572 22.007 -4.071 1.00 84.06 130 LYS A CA 1
ATOM 997 C C . LYS A 1 130 ? 11.550 20.804 -5.028 1.00 84.06 130 LYS A C 1
ATOM 999 O O . LYS A 1 130 ? 11.703 20.961 -6.232 1.00 84.06 130 LYS A O 1
ATOM 1004 N N . GLU A 1 131 ? 11.364 19.617 -4.468 1.00 87.31 131 GLU A N 1
ATOM 1005 C CA . GLU A 1 131 ? 11.131 18.359 -5.165 1.00 87.31 131 GLU A CA 1
ATOM 1006 C C . GLU A 1 131 ? 9.876 17.738 -4.539 1.00 87.31 131 GLU A C 1
ATOM 1008 O O . GLU A 1 131 ? 9.637 17.905 -3.339 1.00 87.31 131 GLU A O 1
ATOM 1013 N N . HIS A 1 132 ? 9.064 17.032 -5.322 1.00 86.56 132 HIS A N 1
ATOM 1014 C CA . HIS A 1 132 ? 7.843 16.405 -4.826 1.00 86.56 132 HIS A CA 1
ATOM 1015 C C . HIS A 1 132 ? 8.118 14.967 -4.388 1.00 86.56 132 HIS A C 1
ATOM 1017 O O . HIS A 1 132 ? 8.443 14.111 -5.214 1.00 86.56 132 HIS A O 1
ATOM 1023 N N . TYR A 1 133 ? 7.930 14.702 -3.098 1.00 90.75 133 TYR A N 1
ATOM 1024 C CA . TYR A 1 133 ? 8.014 13.366 -2.514 1.00 90.75 133 TYR A CA 1
ATOM 1025 C C . TYR A 1 133 ? 6.608 12.797 -2.322 1.00 90.75 133 TYR A C 1
ATOM 1027 O O . TYR A 1 133 ? 5.680 13.532 -1.987 1.00 90.75 133 TYR A O 1
ATOM 1035 N N . ASN A 1 134 ? 6.433 11.507 -2.595 1.00 90.75 134 ASN A N 1
ATOM 1036 C CA . ASN A 1 134 ? 5.136 10.839 -2.637 1.00 90.75 134 ASN A CA 1
ATOM 1037 C C . ASN A 1 134 ? 5.287 9.462 -1.984 1.00 90.75 134 ASN A C 1
ATOM 1039 O O . ASN A 1 134 ? 5.894 8.569 -2.577 1.00 90.75 134 ASN A O 1
ATOM 1043 N N . LEU A 1 135 ? 4.755 9.296 -0.771 1.00 93.00 135 LEU A N 1
ATOM 1044 C CA . LEU A 1 135 ? 4.627 7.982 -0.143 1.00 93.00 135 LEU A CA 1
ATOM 1045 C C . LEU A 1 135 ? 3.356 7.327 -0.680 1.00 93.00 135 LEU A C 1
ATOM 1047 O O . LEU A 1 135 ? 2.248 7.803 -0.427 1.00 93.00 135 LEU A O 1
ATOM 1051 N N . VAL A 1 136 ? 3.525 6.246 -1.433 1.00 93.12 136 VAL A N 1
ATOM 1052 C CA . VAL A 1 136 ? 2.437 5.539 -2.107 1.00 93.12 136 VAL A CA 1
ATOM 1053 C C . VAL A 1 136 ? 2.205 4.210 -1.411 1.00 93.12 136 VAL A C 1
ATOM 1055 O O . VAL A 1 136 ? 3.115 3.392 -1.333 1.00 93.12 136 VAL A O 1
ATOM 1058 N N . SER A 1 137 ? 0.984 3.972 -0.945 1.00 92.88 137 SER A N 1
ATOM 1059 C CA . SER A 1 137 ? 0.560 2.684 -0.386 1.00 92.88 137 SER A CA 1
ATOM 1060 C C . SER A 1 137 ? -0.500 2.081 -1.296 1.00 92.88 137 SER A C 1
ATOM 1062 O O . SER A 1 137 ? -1.554 2.688 -1.490 1.00 92.88 137 SER A O 1
ATOM 1064 N N . THR A 1 138 ? -0.225 0.907 -1.865 1.00 93.12 138 THR A N 1
ATOM 1065 C CA . THR A 1 138 ? -1.127 0.231 -2.810 1.00 93.12 138 THR A CA 1
ATOM 1066 C C . THR A 1 138 ? -1.622 -1.078 -2.211 1.00 93.12 138 THR A C 1
ATOM 1068 O O . THR A 1 138 ? -0.824 -1.958 -1.894 1.00 93.12 138 THR A O 1
ATOM 1071 N N . SER A 1 139 ? -2.937 -1.212 -2.073 1.00 92.00 139 SER A N 1
ATOM 1072 C CA . SER A 1 139 ? -3.612 -2.363 -1.474 1.00 92.00 139 SER A CA 1
ATOM 1073 C C . SER A 1 139 ? -4.516 -3.061 -2.488 1.00 92.00 139 SER A C 1
ATOM 1075 O O . SER A 1 139 ? -5.092 -2.421 -3.368 1.00 92.00 139 SER A O 1
ATOM 1077 N N . GLN A 1 140 ? -4.671 -4.373 -2.338 1.00 90.06 140 GLN A N 1
ATOM 1078 C CA . GLN A 1 140 ? -5.470 -5.222 -3.218 1.00 90.06 140 GLN A CA 1
ATOM 1079 C C . GLN A 1 140 ? -6.549 -5.980 -2.430 1.00 90.06 140 GLN A C 1
ATOM 1081 O O . GLN A 1 140 ? -6.341 -6.342 -1.268 1.00 90.06 140 GLN A O 1
ATOM 1086 N N . HIS A 1 141 ? -7.717 -6.203 -3.031 1.00 86.12 141 HIS A N 1
ATOM 1087 C CA . HIS A 1 141 ? -8.801 -6.943 -2.376 1.00 86.12 141 HIS A CA 1
ATOM 1088 C C . HIS A 1 141 ? -8.468 -8.435 -2.264 1.00 86.12 141 HIS A C 1
ATOM 1090 O O . HIS A 1 141 ? -8.077 -9.060 -3.244 1.00 86.12 141 HIS A O 1
ATOM 1096 N N . LYS A 1 142 ? -8.667 -9.025 -1.076 1.00 67.38 142 LYS A N 1
ATOM 1097 C CA . LYS A 1 142 ? -8.290 -10.423 -0.780 1.00 67.38 142 LYS A CA 1
ATOM 1098 C C . LYS A 1 142 ? -8.945 -11.471 -1.697 1.00 67.38 142 LYS A C 1
ATOM 1100 O O . LYS A 1 142 ? -8.417 -12.570 -1.805 1.00 67.38 142 LYS A O 1
ATOM 1105 N N . ASN A 1 143 ? -10.058 -11.140 -2.358 1.00 57.31 143 ASN A N 1
ATOM 1106 C CA . ASN A 1 143 ? -10.775 -12.025 -3.281 1.00 57.31 143 ASN A CA 1
ATOM 1107 C C . ASN A 1 143 ? -10.897 -11.402 -4.683 1.00 57.31 143 ASN A C 1
ATOM 1109 O O . ASN A 1 143 ? -11.062 -10.191 -4.822 1.00 57.31 143 ASN A O 1
ATOM 1113 N N . GLN A 1 144 ? -10.911 -12.233 -5.729 1.00 52.53 144 GLN A N 1
ATOM 1114 C CA . GLN A 1 144 ? -10.898 -11.787 -7.135 1.00 52.53 144 GLN A CA 1
ATOM 1115 C C . GLN A 1 144 ? -12.179 -11.070 -7.616 1.00 52.53 144 GLN A C 1
ATOM 1117 O O . GLN A 1 144 ? -12.211 -10.573 -8.740 1.00 52.53 144 GLN A O 1
ATOM 1122 N N . SER A 1 145 ? -13.228 -10.988 -6.786 1.00 45.25 145 SER A N 1
ATOM 1123 C CA . SER A 1 145 ? -14.431 -10.193 -7.062 1.00 45.25 145 SER A CA 1
ATOM 1124 C C . SER A 1 145 ? -14.858 -9.354 -5.853 1.00 45.25 145 SER A C 1
ATOM 1126 O O . SER A 1 145 ? -14.802 -9.804 -4.708 1.00 45.25 145 SER A O 1
ATOM 1128 N N . LEU A 1 146 ? -15.300 -8.122 -6.123 1.00 47.72 146 LEU A N 1
ATOM 1129 C CA . LEU A 1 146 ? -16.017 -7.266 -5.178 1.00 47.72 146 LEU A CA 1
ATOM 1130 C C . LEU A 1 146 ? -17.516 -7.351 -5.481 1.00 47.72 146 LEU A C 1
ATOM 1132 O O . LEU A 1 146 ? -18.011 -6.664 -6.373 1.00 47.72 146 LEU A O 1
ATOM 1136 N N . GLN A 1 147 ? -18.247 -8.172 -4.727 1.00 41.78 147 GLN A N 1
ATOM 1137 C CA . GLN A 1 147 ? -19.711 -8.176 -4.772 1.00 41.78 147 GLN A CA 1
ATOM 1138 C C . GLN A 1 147 ? -20.249 -7.010 -3.934 1.00 41.78 147 GLN A C 1
ATOM 1140 O O . GLN A 1 147 ? -20.531 -7.149 -2.743 1.00 41.78 147 GLN A O 1
ATOM 1145 N N . ILE A 1 148 ? -20.352 -5.828 -4.550 1.00 45.50 148 ILE A N 1
ATOM 1146 C CA . ILE A 1 148 ? -20.926 -4.636 -3.911 1.00 45.50 148 ILE A CA 1
ATOM 1147 C C . ILE A 1 148 ? -22.450 -4.799 -3.849 1.00 45.50 148 ILE A C 1
ATOM 1149 O O . ILE A 1 148 ? -23.185 -4.303 -4.701 1.00 45.50 148 ILE A O 1
ATOM 1153 N N . HIS A 1 149 ? -22.931 -5.505 -2.826 1.00 31.58 149 HIS A N 1
ATOM 1154 C CA . HIS A 1 149 ? -24.356 -5.574 -2.516 1.00 31.58 149 HIS A CA 1
ATOM 1155 C C . HIS A 1 149 ? -24.865 -4.185 -2.111 1.00 31.58 149 HIS A C 1
ATOM 1157 O O . HIS A 1 149 ? -24.625 -3.712 -0.998 1.00 31.58 149 HIS A O 1
ATOM 1163 N N . SER A 1 150 ? -25.588 -3.532 -3.021 1.00 33.66 150 SER A N 1
ATOM 1164 C CA . SER A 1 150 ? -26.232 -2.237 -2.812 1.00 33.66 150 SER A CA 1
ATOM 1165 C C . SER A 1 150 ? -27.435 -2.355 -1.869 1.00 33.66 150 SER A C 1
ATOM 1167 O O . SER A 1 150 ? -28.592 -2.311 -2.282 1.00 33.66 150 SER A O 1
ATOM 1169 N N . SER A 1 151 ? -27.163 -2.480 -0.568 1.00 32.94 151 SER A N 1
ATOM 1170 C CA . SER A 1 151 ? -28.188 -2.320 0.465 1.00 32.94 151 SER A CA 1
ATOM 1171 C C . SER A 1 151 ? -28.788 -0.918 0.369 1.00 32.94 151 SER A C 1
ATOM 1173 O O . SER A 1 151 ? -28.133 0.077 0.675 1.00 32.94 151 SER A O 1
ATOM 1175 N N . THR A 1 152 ? -30.056 -0.828 -0.028 1.00 38.38 152 THR A N 1
ATOM 1176 C CA . THR A 1 152 ? -30.789 0.434 -0.222 1.00 38.38 152 THR A CA 1
ATOM 1177 C C . THR A 1 152 ? -31.116 1.177 1.081 1.00 38.38 152 THR A C 1
ATOM 1179 O O . THR A 1 152 ? -31.866 2.148 1.053 1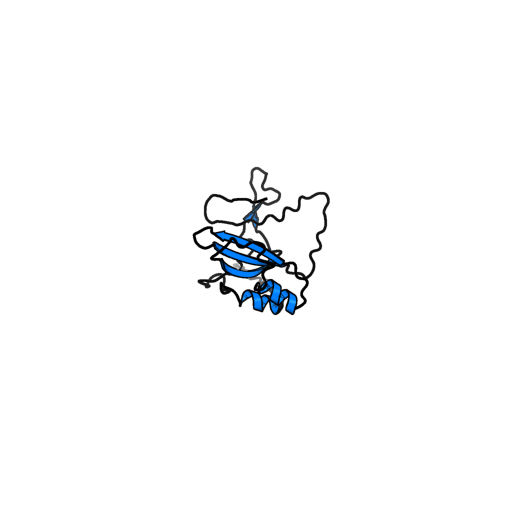.00 38.38 152 THR A O 1
ATOM 1182 N N . ASN A 1 153 ? -30.558 0.753 2.223 1.00 36.19 153 ASN A N 1
ATOM 1183 C CA . ASN A 1 153 ? -30.777 1.369 3.535 1.00 36.19 153 ASN A CA 1
ATOM 1184 C C . ASN A 1 153 ? -29.526 1.454 4.439 1.00 36.19 153 ASN A C 1
ATOM 1186 O O . ASN A 1 153 ? -29.649 1.594 5.655 1.00 36.19 153 ASN A O 1
ATOM 1190 N N . SER A 1 154 ? -28.306 1.433 3.886 1.00 35.97 154 SER A N 1
ATOM 1191 C CA . SER A 1 154 ? -27.131 1.912 4.632 1.00 35.97 154 SER A CA 1
ATOM 1192 C C . SER A 1 154 ? -26.150 2.697 3.760 1.00 35.97 154 SER A C 1
ATOM 1194 O O . SER A 1 154 ? -25.834 2.328 2.632 1.00 35.97 154 SER A O 1
ATOM 1196 N N . SER A 1 155 ? -25.646 3.812 4.296 1.00 31.42 155 SER A N 1
ATOM 1197 C CA . SER A 1 155 ? -24.587 4.588 3.647 1.00 31.42 155 SER A CA 1
ATOM 1198 C C . SER A 1 155 ? -23.253 3.871 3.861 1.00 31.42 155 SER A C 1
ATOM 1200 O O . SER A 1 155 ? -22.622 4.024 4.909 1.00 31.42 155 SER A O 1
ATOM 1202 N N . ILE A 1 156 ? -22.842 3.052 2.886 1.00 35.00 156 ILE A N 1
ATOM 1203 C CA . ILE A 1 156 ? -21.557 2.333 2.899 1.00 35.00 156 ILE A CA 1
ATOM 1204 C C . ILE A 1 156 ? -20.422 3.330 2.619 1.00 35.00 156 ILE A C 1
ATOM 1206 O O . ILE A 1 156 ? -19.866 3.426 1.528 1.00 35.00 156 ILE A O 1
ATOM 1210 N N . GLN A 1 157 ? -20.106 4.116 3.643 1.00 27.44 157 GLN A N 1
ATOM 1211 C CA . GLN A 1 157 ? -18.956 5.007 3.700 1.00 27.44 157 GLN A CA 1
ATOM 1212 C C . GLN A 1 157 ? -17.692 4.169 3.932 1.00 27.44 157 GLN A C 1
ATOM 1214 O O . GLN A 1 157 ? -17.349 3.870 5.078 1.00 27.44 157 GLN A O 1
ATOM 1219 N N . THR A 1 158 ? -16.988 3.794 2.857 1.00 32.88 158 THR A N 1
ATOM 1220 C CA . THR A 1 158 ? -15.671 3.124 2.911 1.00 32.88 158 THR A CA 1
ATOM 1221 C C . THR A 1 158 ? -14.610 4.100 3.418 1.00 32.88 158 THR A C 1
ATOM 1223 O O . THR A 1 158 ? -13.804 4.654 2.672 1.00 32.88 158 THR A O 1
ATOM 1226 N N . LYS A 1 159 ? -14.664 4.381 4.719 1.00 31.58 159 LYS A N 1
ATOM 1227 C CA . LYS A 1 159 ? -13.995 5.528 5.317 1.00 31.58 159 LYS A CA 1
ATOM 1228 C C . LYS A 1 159 ? -12.578 5.189 5.762 1.00 31.58 159 LYS A C 1
ATOM 1230 O O . LYS A 1 159 ? -12.354 4.701 6.870 1.00 31.58 159 LYS A O 1
ATOM 1235 N N . ILE A 1 160 ? -11.623 5.499 4.895 1.00 36.16 160 ILE A N 1
ATOM 1236 C CA . ILE A 1 160 ? -10.193 5.298 5.134 1.00 36.16 160 ILE A CA 1
ATOM 1237 C C . ILE A 1 160 ? -9.746 6.195 6.297 1.00 36.16 160 ILE A C 1
ATOM 1239 O O . ILE A 1 160 ? -9.707 7.420 6.193 1.00 36.16 160 ILE A O 1
ATOM 1243 N N . HIS A 1 161 ? -9.442 5.573 7.435 1.00 32.53 161 HIS A N 1
ATOM 1244 C CA . HIS A 1 161 ? -9.129 6.260 8.684 1.00 32.53 161 HIS A CA 1
ATOM 1245 C C . HIS A 1 161 ? -7.626 6.190 8.984 1.00 32.53 161 HIS A C 1
ATOM 1247 O O . HIS A 1 161 ? -7.141 5.219 9.559 1.00 32.53 161 HIS A O 1
ATOM 1253 N N . PHE A 1 162 ? -6.886 7.249 8.649 1.00 28.97 162 PHE A N 1
ATOM 1254 C CA . PHE A 1 162 ? -5.486 7.376 9.061 1.00 28.97 162 PHE A CA 1
ATOM 1255 C C . PHE A 1 162 ? -5.392 7.797 10.533 1.00 28.97 162 PHE A C 1
ATOM 1257 O O . PHE A 1 162 ? -5.909 8.843 10.936 1.00 28.97 162 PHE A O 1
ATOM 1264 N N . ALA A 1 163 ? -4.733 6.967 11.342 1.00 27.77 163 ALA A N 1
ATOM 1265 C CA . ALA A 1 163 ? -4.522 7.201 12.765 1.00 27.77 163 ALA A CA 1
ATOM 1266 C C . ALA A 1 163 ? -3.131 7.807 13.012 1.00 27.77 163 ALA A C 1
ATOM 1268 O O . ALA A 1 163 ? -2.143 7.094 13.170 1.00 27.77 163 ALA A O 1
ATOM 1269 N N . THR A 1 164 ? -3.042 9.135 13.065 1.00 26.83 164 THR A N 1
ATOM 1270 C CA . THR A 1 164 ? -1.830 9.829 13.518 1.00 26.83 164 THR A CA 1
ATOM 1271 C C . THR A 1 164 ? -1.738 9.805 15.048 1.00 26.83 164 THR A C 1
ATOM 1273 O O . THR A 1 164 ? -2.714 10.079 15.750 1.00 26.83 164 THR A O 1
ATOM 1276 N N . ARG A 1 165 ? -0.551 9.504 15.598 1.00 32.09 165 ARG A N 1
ATOM 1277 C CA . ARG A 1 165 ? -0.289 9.529 17.051 1.00 32.09 165 ARG A CA 1
ATOM 1278 C C . ARG A 1 165 ? -0.095 10.971 17.546 1.00 32.09 165 ARG A C 1
ATOM 1280 O O . ARG A 1 165 ? 0.993 11.367 17.946 1.00 32.09 165 ARG A O 1
ATOM 1287 N N . GLY A 1 166 ? -1.159 11.765 17.486 1.00 32.09 166 GLY A N 1
ATOM 1288 C CA . GLY A 1 166 ? -1.184 13.165 17.909 1.00 32.09 166 GLY A CA 1
ATOM 1289 C C . GLY A 1 166 ? -2.518 13.826 17.561 1.00 32.09 166 GLY A C 1
ATOM 1290 O O . GLY A 1 166 ? -3.088 13.573 16.502 1.00 32.09 166 GLY A O 1
ATOM 1291 N N . SER A 1 167 ? -3.050 14.652 18.462 1.00 40.44 167 SER A N 1
ATOM 1292 C CA . SER A 1 167 ? -4.433 15.144 18.393 1.00 40.44 167 SER A CA 1
ATOM 1293 C C . SER A 1 167 ? -4.721 16.093 17.220 1.00 40.44 167 SER A C 1
ATOM 1295 O O . SER A 1 167 ? -4.674 17.311 17.390 1.00 40.44 167 SER A O 1
ATOM 1297 N N . LYS A 1 168 ? -5.103 15.530 16.063 1.00 28.34 168 LYS A N 1
ATOM 1298 C CA . LYS A 1 168 ? -6.094 16.053 15.091 1.00 28.34 168 LYS A CA 1
ATOM 1299 C C . LYS A 1 168 ? -6.329 15.014 13.985 1.00 28.34 168 LYS A C 1
ATOM 1301 O O . LYS A 1 168 ? -5.527 14.883 13.068 1.00 28.34 168 LYS A O 1
ATOM 1306 N N . SER A 1 169 ? -7.445 14.284 14.059 1.00 27.98 169 SER A N 1
ATOM 1307 C CA . SER A 1 169 ? -7.862 13.379 12.979 1.00 27.98 169 SER A CA 1
ATOM 1308 C C . SER A 1 169 ? -8.507 14.195 11.858 1.00 27.98 169 SER A C 1
ATOM 1310 O O . SER A 1 169 ? -9.625 14.686 12.013 1.00 27.98 169 SER A O 1
ATOM 1312 N N . LEU A 1 170 ? -7.790 14.352 10.744 1.00 23.92 170 LEU A N 1
ATOM 1313 C CA . LEU A 1 170 ? -8.351 14.892 9.511 1.00 23.92 170 LEU A CA 1
ATOM 1314 C C . LEU A 1 170 ? -9.153 13.783 8.821 1.00 23.92 170 LEU A C 1
ATOM 1316 O O . LEU A 1 170 ? -8.590 12.767 8.423 1.00 23.92 170 LEU A O 1
ATOM 1320 N N . ALA A 1 171 ? -10.462 13.975 8.689 1.00 24.80 171 ALA A N 1
ATOM 1321 C CA . ALA A 1 171 ? -11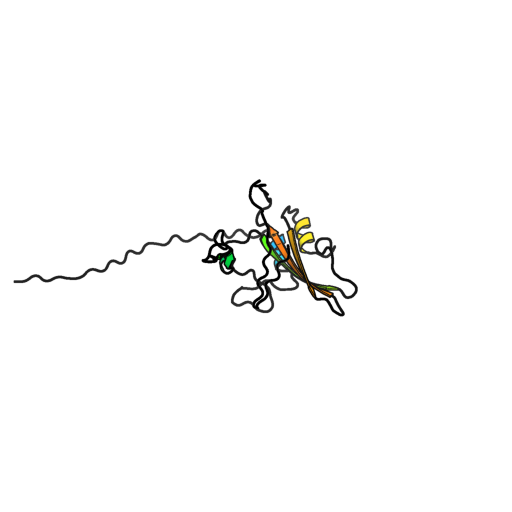.291 13.138 7.834 1.00 24.80 171 ALA A CA 1
ATOM 1322 C C . ALA A 1 171 ? -11.435 13.828 6.475 1.00 24.80 171 ALA A C 1
ATOM 1324 O O . ALA A 1 171 ? -12.043 14.895 6.402 1.00 24.80 171 ALA A O 1
ATOM 1325 N N . MET A 1 172 ? -10.899 13.215 5.420 1.00 24.31 172 MET A N 1
ATOM 1326 C CA . MET A 1 172 ? -11.433 13.439 4.077 1.00 24.31 172 MET A CA 1
ATOM 1327 C C . MET A 1 172 ? -12.720 12.622 3.915 1.00 24.31 172 MET A C 1
ATOM 1329 O O . MET A 1 172 ? -12.860 11.544 4.504 1.00 24.31 172 MET A O 1
ATOM 1333 N N . LEU A 1 173 ? -13.655 13.206 3.171 1.00 28.66 173 LEU A N 1
ATOM 1334 C CA . LEU A 1 173 ? -14.894 12.616 2.667 1.00 28.66 173 LEU A CA 1
ATOM 1335 C C . LEU A 1 173 ? -14.728 12.403 1.158 1.00 28.66 173 LEU A C 1
ATOM 1337 O O . LEU A 1 173 ? -14.000 13.228 0.559 1.00 28.66 173 LEU A O 1
#

InterPro domains:
  IPR009769 Protein ENHANCED DISEASE RESISTANCE 2, C-terminal [PF07059] (51-139)
  IPR045096 Protein ENHANCED DISEASE RESISTANCE 2-like [PTHR12136] (15-137)